Protein AF-A0A968XSM9-F1 (afdb_monomer)

pLDDT: mean 77.51, std 16.98, range [42.41, 97.19]

Foldseek 3Di:
DPPPPPVVVVVVVVVVVPPPPPDDDDDDPVPPPPPPDPPPPPQQQAEKEKEADPDLPFWKKFKKKKDWDWDDDPNDIDIFMKIFDRDIFDHNDRMTMDGPDRHFDPDQKMWMWMDGRPDTDFAAAKAWDAPPDGGMDSDHRPPSVVVNTDITGTDMDGNVRGRGDYHYDD

Solvent-accessible surface area (backbone atoms only — not comparable to full-atom values): 10090 Å² total; per-residue (Å²): 142,87,72,76,76,66,64,60,65,59,63,58,64,60,63,66,74,68,70,77,79,70,85,78,83,84,88,83,81,79,72,81,72,70,79,76,67,76,78,74,78,74,75,53,52,7,38,31,44,29,40,71,34,98,50,76,68,48,52,55,32,36,33,32,44,34,40,77,43,83,46,69,60,97,86,47,74,46,78,44,49,37,22,29,30,57,45,77,40,60,28,65,37,55,64,33,73,40,75,82,37,73,55,67,42,88,51,42,58,40,28,32,33,36,42,37,67,94,45,73,47,61,39,89,48,72,41,38,36,55,84,87,46,57,54,63,42,79,61,58,81,64,63,30,63,83,74,69,20,44,77,44,36,17,27,80,42,79,47,86,59,39,41,39,43,76,46,77,60,128

Structure (mmCIF, N/CA/C/O backbone):
data_AF-A0A968XSM9-F1
#
_entry.id   AF-A0A968XSM9-F1
#
loop_
_atom_site.group_PDB
_atom_site.id
_atom_site.type_symbol
_atom_site.label_atom_id
_atom_site.label_alt_id
_atom_site.label_comp_id
_atom_site.label_asym_id
_atom_site.label_entity_id
_atom_site.label_seq_id
_atom_site.pdbx_PDB_ins_code
_atom_site.Cartn_x
_atom_site.Cartn_y
_atom_site.Cartn_z
_atom_site.occupancy
_atom_site.B_iso_or_equiv
_atom_site.auth_seq_id
_atom_site.auth_comp_id
_atom_site.auth_asym_id
_atom_site.auth_atom_id
_atom_site.pdbx_PDB_model_num
ATOM 1 N N . MET A 1 1 ? 31.967 5.728 81.759 1.00 52.59 1 MET A N 1
ATOM 2 C CA . MET A 1 1 ? 31.282 4.415 81.738 1.00 52.59 1 MET A CA 1
ATOM 3 C C . MET A 1 1 ? 29.780 4.639 81.556 1.00 52.59 1 MET A C 1
ATOM 5 O O . MET A 1 1 ? 29.019 4.469 82.492 1.00 52.59 1 MET A O 1
ATOM 9 N N . ALA A 1 2 ? 29.363 5.097 80.370 1.00 53.00 2 ALA A N 1
ATOM 10 C CA . ALA A 1 2 ? 27.992 5.547 80.078 1.00 53.00 2 ALA A CA 1
ATOM 11 C C . ALA A 1 2 ? 27.410 4.853 78.828 1.00 53.00 2 ALA A C 1
ATOM 13 O O . ALA A 1 2 ? 26.642 5.445 78.082 1.00 53.00 2 ALA A O 1
ATOM 14 N N . PHE A 1 3 ? 27.827 3.607 78.575 1.00 49.91 3 PHE A N 1
ATOM 15 C CA . PHE A 1 3 ? 27.411 2.821 77.404 1.00 49.91 3 PHE A CA 1
ATOM 16 C C . PHE A 1 3 ? 26.698 1.503 77.758 1.00 49.91 3 PHE A C 1
ATOM 18 O O . PHE A 1 3 ? 26.137 0.876 76.868 1.00 49.91 3 PHE A O 1
ATOM 25 N N . SER A 1 4 ? 26.657 1.093 79.033 1.00 53.00 4 SER A N 1
ATOM 26 C CA . SER A 1 4 ? 26.047 -0.183 79.448 1.00 53.00 4 SER A CA 1
ATOM 27 C C . SER A 1 4 ? 24.580 -0.087 79.885 1.00 53.00 4 SER A C 1
ATOM 29 O O . SER A 1 4 ? 23.911 -1.105 79.911 1.00 53.00 4 SER A O 1
ATOM 31 N N . HIS A 1 5 ? 24.041 1.101 80.184 1.00 49.84 5 HIS A N 1
ATOM 32 C CA . HIS A 1 5 ? 22.657 1.239 80.679 1.00 49.84 5 HIS A CA 1
ATOM 33 C C . HIS A 1 5 ? 21.592 1.449 79.586 1.00 49.84 5 HIS A C 1
ATOM 35 O O . HIS A 1 5 ? 20.402 1.334 79.863 1.00 49.84 5 HIS A O 1
ATOM 41 N N . ILE A 1 6 ? 21.990 1.754 78.346 1.00 52.78 6 ILE A N 1
ATOM 42 C CA . ILE A 1 6 ? 21.047 2.054 77.250 1.00 52.78 6 ILE A CA 1
ATOM 43 C C . ILE A 1 6 ? 20.656 0.785 76.469 1.00 52.78 6 ILE A C 1
ATOM 45 O O . ILE A 1 6 ? 19.542 0.703 75.956 1.00 52.78 6 ILE A O 1
ATOM 49 N N . GLN A 1 7 ? 21.529 -0.228 76.396 1.00 54.06 7 GLN A N 1
ATOM 50 C CA . GLN A 1 7 ? 21.262 -1.432 75.594 1.00 54.06 7 GLN A CA 1
ATOM 51 C C . GLN A 1 7 ? 20.273 -2.415 76.239 1.00 54.06 7 GLN A C 1
ATOM 53 O O . GLN A 1 7 ? 19.582 -3.129 75.510 1.00 54.06 7 GLN A O 1
ATOM 58 N N . ASP A 1 8 ? 20.144 -2.420 77.566 1.00 54.97 8 ASP A N 1
ATOM 59 C CA . ASP A 1 8 ? 19.270 -3.372 78.262 1.00 54.97 8 ASP A CA 1
ATOM 60 C C . ASP A 1 8 ? 17.789 -2.953 78.227 1.00 54.97 8 ASP A C 1
ATOM 62 O O . ASP A 1 8 ? 16.911 -3.801 78.082 1.00 54.97 8 ASP A O 1
ATOM 66 N N . ASN A 1 9 ? 17.495 -1.646 78.208 1.00 43.78 9 ASN A N 1
ATOM 67 C CA . ASN A 1 9 ? 16.118 -1.130 78.199 1.00 43.78 9 ASN A CA 1
ATOM 68 C C . ASN A 1 9 ? 15.391 -1.343 76.847 1.00 43.78 9 ASN A C 1
ATOM 70 O O . ASN A 1 9 ? 14.168 -1.431 76.777 1.00 43.78 9 ASN A O 1
ATOM 74 N N . ILE A 1 10 ? 16.139 -1.468 75.743 1.00 54.12 10 ILE A N 1
ATOM 75 C CA . ILE A 1 10 ? 15.571 -1.691 74.399 1.00 54.12 10 ILE A CA 1
ATOM 76 C C . ILE A 1 10 ? 15.145 -3.159 74.211 1.00 54.12 10 ILE A C 1
ATOM 78 O O . ILE A 1 10 ? 14.202 -3.446 73.472 1.00 54.12 10 ILE A O 1
ATOM 82 N N . ARG A 1 11 ? 15.814 -4.106 74.883 1.00 51.34 11 ARG A N 1
ATOM 83 C CA . ARG A 1 11 ? 15.601 -5.547 74.679 1.00 51.34 11 ARG A CA 1
ATOM 84 C C . ARG A 1 11 ? 14.331 -6.071 75.364 1.00 51.34 11 ARG A C 1
ATOM 86 O O . ARG A 1 11 ? 13.747 -7.034 74.867 1.00 51.34 11 ARG A O 1
ATOM 93 N N . GLU A 1 12 ? 13.877 -5.439 76.447 1.00 51.78 12 GLU A N 1
ATOM 94 C CA . GLU A 1 12 ? 12.634 -5.829 77.131 1.00 51.78 12 GLU A CA 1
ATOM 95 C C . GLU A 1 12 ? 11.371 -5.288 76.438 1.00 51.78 12 GLU A C 1
ATOM 97 O O . GLU A 1 12 ? 10.410 -6.035 76.266 1.00 51.78 12 GLU A O 1
ATOM 102 N N . ASN A 1 13 ? 11.394 -4.060 75.905 1.00 44.06 13 ASN A N 1
ATOM 103 C CA . ASN A 1 13 ? 10.212 -3.433 75.290 1.00 44.06 13 ASN A CA 1
ATOM 104 C C . ASN A 1 13 ? 9.766 -4.101 73.962 1.00 44.06 13 ASN A C 1
ATOM 106 O O . ASN A 1 13 ? 8.608 -4.022 73.559 1.00 44.06 13 ASN A O 1
ATOM 110 N N . ILE A 1 14 ? 10.676 -4.803 73.270 1.00 54.91 14 ILE A N 1
ATOM 111 C CA . ILE A 1 14 ? 10.385 -5.490 71.995 1.00 54.91 14 ILE A CA 1
ATOM 112 C C . ILE A 1 14 ? 9.680 -6.846 72.214 1.00 54.91 14 ILE A C 1
ATOM 114 O O . ILE A 1 14 ? 8.963 -7.311 71.328 1.00 54.91 14 ILE A O 1
ATOM 118 N N . ARG A 1 15 ? 9.833 -7.492 73.383 1.00 51.38 15 ARG A N 1
ATOM 119 C CA . ARG A 1 15 ? 9.231 -8.816 73.652 1.00 51.38 15 ARG A CA 1
ATOM 120 C C . ARG A 1 15 ? 7.749 -8.764 74.030 1.00 51.38 15 ARG A C 1
ATOM 122 O O . ARG A 1 15 ? 7.036 -9.716 73.723 1.00 51.38 15 ARG A O 1
ATOM 129 N N . GLU A 1 16 ? 7.288 -7.676 74.638 1.00 50.53 16 GLU A N 1
ATOM 130 C CA . GLU A 1 16 ? 5.884 -7.507 75.047 1.00 50.53 16 GLU A CA 1
ATOM 131 C C . GLU A 1 16 ? 4.958 -7.246 73.840 1.00 50.53 16 GLU A C 1
ATOM 133 O O . GLU A 1 16 ? 3.865 -7.797 73.758 1.00 50.53 16 GLU A O 1
ATOM 138 N N . ASN A 1 17 ? 5.420 -6.510 72.820 1.00 44.12 17 ASN A N 1
ATOM 139 C CA . ASN A 1 17 ? 4.569 -6.069 71.702 1.00 44.12 17 ASN A CA 1
ATOM 140 C C . ASN A 1 17 ? 4.319 -7.142 70.611 1.00 44.12 17 ASN A C 1
ATOM 142 O O . ASN A 1 17 ? 3.554 -6.921 69.673 1.00 44.12 17 ASN A O 1
ATOM 146 N N . ILE A 1 18 ? 4.982 -8.305 70.700 1.00 53.31 18 ILE A N 1
ATOM 147 C CA . ILE A 1 18 ? 4.917 -9.372 69.679 1.00 53.31 18 ILE A CA 1
ATOM 148 C C . ILE A 1 18 ? 3.947 -10.502 70.079 1.00 53.31 18 ILE A C 1
ATOM 150 O O . ILE A 1 18 ? 3.574 -11.318 69.238 1.00 53.31 18 ILE A O 1
ATOM 154 N N . ARG A 1 19 ? 3.473 -10.555 71.334 1.00 47.47 19 ARG A N 1
ATOM 155 C CA . ARG A 1 19 ? 2.662 -11.685 71.828 1.00 47.47 19 ARG A CA 1
ATOM 156 C C . ARG A 1 19 ? 1.140 -11.531 71.712 1.00 47.47 19 ARG A C 1
ATOM 158 O O . ARG A 1 19 ? 0.465 -12.552 71.755 1.00 47.47 19 ARG A O 1
ATOM 165 N N . GLU A 1 20 ? 0.595 -10.338 71.471 1.00 49.84 20 GLU A N 1
ATOM 166 C CA . GLU A 1 20 ? -0.872 -10.134 71.449 1.00 49.84 20 GLU A CA 1
ATOM 167 C C . GLU A 1 20 ? -1.517 -9.985 70.063 1.00 49.84 20 GLU A C 1
ATOM 169 O O . GLU A 1 20 ? -2.733 -9.861 69.955 1.00 49.84 20 GLU A O 1
ATOM 174 N N . ARG A 1 21 ? -0.754 -10.040 68.966 1.00 46.31 21 ARG A N 1
ATOM 175 C CA . ARG A 1 21 ? -1.323 -9.934 67.604 1.00 46.31 21 ARG A CA 1
ATOM 176 C C . ARG A 1 21 ? -1.358 -11.255 66.844 1.00 46.31 21 ARG A C 1
ATOM 178 O O . ARG A 1 21 ? -1.345 -11.278 65.616 1.00 46.31 21 ARG A O 1
ATOM 185 N N . ALA A 1 22 ? -1.436 -12.358 67.581 1.00 50.56 22 ALA A N 1
ATOM 186 C CA . ALA A 1 22 ? -1.815 -13.647 67.035 1.00 50.56 22 ALA A CA 1
ATOM 187 C C . ALA A 1 22 ? -3.338 -13.812 67.166 1.00 50.56 22 ALA A C 1
ATOM 189 O O . ALA A 1 22 ? -3.861 -13.965 68.261 1.00 50.56 22 ALA A O 1
ATOM 190 N N . ILE A 1 23 ? -4.011 -13.859 66.013 1.00 52.78 23 ILE A N 1
ATOM 191 C CA . ILE A 1 23 ? -5.340 -14.460 65.827 1.00 52.78 23 ILE A CA 1
ATOM 192 C C . ILE A 1 23 ? -6.516 -13.612 66.350 1.00 52.78 23 ILE A C 1
ATOM 194 O O . ILE A 1 23 ? -7.136 -13.917 67.361 1.00 52.78 23 ILE A O 1
ATOM 198 N N . ALA A 1 24 ? -6.921 -12.613 65.564 1.00 43.25 24 ALA A N 1
ATOM 199 C CA . ALA A 1 24 ? -8.328 -12.217 65.503 1.00 43.25 24 ALA A CA 1
ATOM 200 C C . ALA A 1 24 ? -8.692 -11.703 64.100 1.00 43.25 24 ALA A C 1
ATOM 202 O O . ALA A 1 24 ? -8.238 -10.644 63.686 1.00 43.25 24 ALA A O 1
ATOM 203 N N . GLY A 1 25 ? -9.502 -12.496 63.391 1.00 42.41 25 GLY A N 1
ATOM 204 C CA . GLY A 1 25 ? -10.566 -12.056 62.478 1.00 42.41 25 GLY A CA 1
ATOM 205 C C . GLY A 1 25 ? -10.137 -11.236 61.255 1.00 42.41 25 GLY A C 1
ATOM 206 O O . GLY A 1 25 ? -9.887 -10.047 61.338 1.00 42.41 25 GLY A O 1
ATOM 207 N N . ALA A 1 26 ? -10.007 -11.855 60.086 1.00 48.53 26 ALA A N 1
ATOM 208 C CA . ALA A 1 26 ? -11.122 -12.025 59.147 1.00 48.53 26 ALA A CA 1
ATOM 209 C C . ALA A 1 26 ? -11.437 -10.758 58.319 1.00 48.53 26 ALA A C 1
ATOM 211 O O . ALA A 1 26 ? -12.038 -9.806 58.796 1.00 48.53 26 ALA A O 1
ATOM 212 N N . LEU A 1 27 ? -11.094 -10.856 57.027 1.00 50.59 27 LEU A N 1
ATOM 213 C CA . LEU A 1 27 ? -11.791 -10.252 55.884 1.00 50.59 27 LEU A CA 1
ATOM 214 C C . LEU A 1 27 ? -11.934 -8.720 55.836 1.00 50.59 27 LEU A C 1
ATOM 216 O O . LEU A 1 27 ? -13.033 -8.219 56.002 1.00 50.59 27 LEU A O 1
ATOM 220 N N . VAL A 1 28 ? -10.891 -8.010 55.390 1.00 51.28 28 VAL A N 1
ATOM 221 C CA . VAL A 1 28 ? -11.038 -6.983 54.330 1.00 51.28 28 VAL A CA 1
ATOM 222 C C . VAL A 1 28 ? -9.742 -6.930 53.503 1.00 51.28 28 VAL A C 1
ATOM 224 O O . VAL A 1 28 ? -9.007 -5.948 53.505 1.00 51.28 28 VAL A O 1
ATOM 227 N N . LEU A 1 29 ? -9.426 -8.007 52.777 1.00 54.16 29 LEU A N 1
ATOM 228 C CA . LEU A 1 29 ? -8.610 -7.864 51.567 1.00 54.16 29 LEU A CA 1
ATOM 229 C C . LEU A 1 29 ? -9.557 -7.324 50.493 1.00 54.16 29 LEU A C 1
ATOM 231 O O . LEU A 1 29 ? -10.173 -8.099 49.761 1.00 54.16 29 LEU A O 1
ATOM 235 N N . LEU A 1 30 ? -9.736 -5.998 50.456 1.00 55.66 30 LEU A N 1
ATOM 236 C CA . LEU A 1 30 ? -10.358 -5.319 49.321 1.00 55.66 30 LEU A CA 1
ATOM 237 C C . LEU A 1 30 ? -9.450 -5.557 48.118 1.00 55.66 30 LEU A C 1
ATOM 239 O O . LEU A 1 30 ? -8.445 -4.889 47.885 1.00 55.66 30 LEU A O 1
ATOM 243 N N . SER A 1 31 ? -9.807 -6.615 47.416 1.00 58.81 31 SER A N 1
ATOM 244 C CA . SER A 1 31 ? -9.313 -7.026 46.128 1.00 58.81 31 SER A CA 1
ATOM 245 C C . SER A 1 31 ? -9.607 -5.886 45.162 1.00 58.81 31 SER A C 1
ATOM 247 O O . SER A 1 31 ? -10.696 -5.788 44.605 1.00 58.81 31 SER A O 1
ATOM 249 N N . PHE A 1 32 ? -8.620 -5.020 44.935 1.00 57.19 32 PHE A N 1
ATOM 25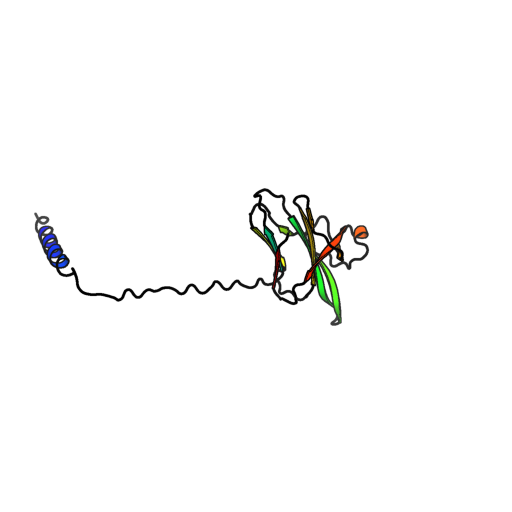0 C CA . PHE A 1 32 ? -8.535 -4.278 43.683 1.00 57.19 32 PHE A CA 1
ATOM 251 C C . PHE A 1 32 ? -8.219 -5.295 42.578 1.00 57.19 32 PHE A C 1
ATOM 253 O O . PHE A 1 32 ? -7.104 -5.384 42.071 1.00 57.19 32 PHE A O 1
ATOM 260 N N . ILE A 1 33 ? -9.215 -6.110 42.221 1.00 64.19 33 ILE A N 1
ATOM 261 C CA . ILE A 1 33 ? -9.268 -6.718 40.898 1.00 64.19 33 ILE A CA 1
ATOM 262 C C . ILE A 1 33 ? -9.556 -5.531 39.988 1.00 64.19 33 ILE A C 1
ATOM 264 O O . ILE A 1 33 ? -10.706 -5.144 39.792 1.00 64.19 33 ILE A O 1
ATOM 268 N N . GLY A 1 34 ? -8.494 -4.872 39.524 1.00 63.59 34 GLY A N 1
ATOM 269 C CA . GLY A 1 34 ? -8.618 -3.922 38.434 1.00 63.59 34 GLY A CA 1
ATOM 270 C C . GLY A 1 34 ? -9.293 -4.666 37.293 1.00 63.59 34 GLY A C 1
ATOM 271 O O . GLY A 1 34 ? -8.729 -5.635 36.783 1.00 63.59 34 GLY A O 1
ATOM 272 N N . LEU A 1 35 ? -10.517 -4.271 36.935 1.00 64.25 35 LEU A N 1
ATOM 273 C CA . LEU A 1 35 ? -11.094 -4.692 35.670 1.00 64.25 35 LEU A CA 1
ATOM 274 C C . LEU A 1 35 ? -10.121 -4.193 34.606 1.00 64.25 35 LEU A C 1
ATOM 276 O O . LEU A 1 35 ? -10.060 -2.995 34.333 1.00 64.25 35 LEU A O 1
ATOM 280 N N . ALA A 1 36 ? -9.324 -5.100 34.047 1.00 65.31 36 ALA A N 1
ATOM 281 C CA . ALA A 1 36 ? -8.642 -4.841 32.800 1.00 65.31 36 ALA A CA 1
ATOM 282 C C . ALA A 1 36 ? -9.758 -4.572 31.789 1.00 65.31 36 ALA A C 1
ATOM 284 O O . ALA A 1 36 ? -10.434 -5.499 31.340 1.00 65.31 36 ALA A O 1
ATOM 285 N N . ALA A 1 37 ? -10.023 -3.293 31.512 1.00 64.88 37 ALA A N 1
ATOM 286 C CA . ALA A 1 37 ? -10.853 -2.928 30.383 1.00 64.88 37 ALA A CA 1
ATOM 287 C C . ALA A 1 37 ? -10.268 -3.659 29.166 1.00 64.88 37 ALA A C 1
ATOM 289 O O . ALA A 1 37 ? -9.037 -3.684 29.026 1.00 64.88 37 ALA A O 1
ATOM 290 N N . PRO A 1 38 ? -11.095 -4.302 28.321 1.00 62.19 38 PRO A N 1
ATOM 291 C CA . PRO A 1 38 ? -10.579 -4.872 27.090 1.00 62.19 38 PRO A CA 1
ATOM 292 C C . PRO A 1 38 ? -9.849 -3.741 26.372 1.00 62.19 38 PRO A C 1
ATOM 294 O O . PRO A 1 38 ? -10.424 -2.665 26.200 1.00 62.19 38 PRO A O 1
ATOM 297 N N . ALA A 1 39 ? -8.573 -3.953 26.033 1.00 63.38 39 ALA A N 1
ATOM 298 C CA . ALA A 1 39 ? -7.838 -3.025 25.193 1.00 63.38 39 ALA A CA 1
ATOM 299 C C . ALA A 1 39 ? -8.704 -2.819 23.950 1.00 63.38 39 ALA A C 1
ATOM 301 O O . ALA A 1 39 ? -8.894 -3.753 23.168 1.00 63.38 39 ALA A O 1
ATOM 302 N N . GLN A 1 40 ? -9.343 -1.653 23.842 1.00 58.69 40 GLN A N 1
ATOM 303 C CA . GLN A 1 40 ? -10.134 -1.330 22.671 1.00 58.69 40 GLN A CA 1
ATOM 304 C C . GLN A 1 40 ? -9.129 -1.357 21.532 1.00 58.69 40 GLN A C 1
ATOM 306 O O . GLN A 1 40 ? -8.205 -0.548 21.513 1.00 58.69 40 GLN A O 1
ATOM 311 N N . ALA A 1 41 ? -9.240 -2.361 20.661 1.00 61.09 41 ALA A N 1
ATOM 312 C CA . ALA A 1 41 ? -8.442 -2.423 19.455 1.00 61.09 41 ALA A CA 1
ATOM 313 C C . ALA A 1 41 ? -8.758 -1.142 18.688 1.00 61.09 41 ALA A C 1
ATOM 315 O O . ALA A 1 41 ? -9.854 -0.985 18.146 1.00 61.09 41 ALA A O 1
ATOM 316 N N . GLU A 1 42 ? -7.840 -0.187 18.767 1.00 62.53 42 GLU A N 1
ATOM 317 C CA . GLU A 1 42 ? -7.965 1.105 18.126 1.00 62.53 42 GLU A CA 1
ATOM 318 C C . GLU A 1 42 ? -8.121 0.812 16.639 1.00 62.53 42 GLU A C 1
ATOM 320 O O . GLU A 1 42 ? -7.256 0.169 16.030 1.00 62.53 42 GLU A O 1
ATOM 325 N N . ARG A 1 43 ? -9.290 1.150 16.074 1.00 68.69 43 ARG A N 1
ATOM 326 C CA . ARG A 1 43 ? -9.506 0.929 14.647 1.00 68.69 43 ARG A CA 1
ATOM 327 C C . ARG A 1 43 ? -8.412 1.711 13.932 1.00 68.69 43 ARG A C 1
ATOM 329 O O . ARG A 1 43 ? -8.285 2.908 14.194 1.00 68.69 43 ARG A O 1
ATOM 336 N N . PRO A 1 44 ? -7.601 1.060 13.086 1.00 71.06 44 PRO A N 1
ATOM 337 C CA . PRO A 1 44 ? -6.532 1.762 12.405 1.00 71.06 44 PRO A CA 1
ATOM 338 C C . PRO A 1 44 ? -7.154 2.891 11.594 1.00 71.06 44 PRO A C 1
ATOM 340 O O . PRO A 1 44 ? -8.088 2.641 10.847 1.00 71.06 44 PRO A O 1
ATOM 343 N N . THR A 1 45 ? -6.666 4.119 11.726 1.00 85.75 45 THR A N 1
ATOM 344 C CA . THR A 1 45 ? -6.993 5.150 10.744 1.00 85.75 45 THR A CA 1
ATOM 345 C C . THR A 1 45 ? -6.197 4.846 9.476 1.00 85.75 45 THR A C 1
ATOM 347 O O . THR A 1 45 ? -4.999 4.554 9.537 1.00 85.75 45 THR A O 1
ATOM 350 N N . GLY A 1 46 ? -6.874 4.839 8.330 1.00 93.19 46 GLY A N 1
ATOM 351 C CA . GLY A 1 46 ? -6.241 4.563 7.045 1.00 93.19 46 GLY A CA 1
ATOM 352 C C . GLY A 1 46 ? -6.023 3.087 6.726 1.00 93.19 46 GLY A C 1
ATOM 353 O O . GLY A 1 46 ? -6.740 2.212 7.207 1.00 93.19 46 GLY A O 1
ATOM 354 N N . LEU A 1 47 ? -5.075 2.806 5.830 1.00 95.06 47 LEU A N 1
ATOM 355 C CA . LEU A 1 47 ? -4.892 1.483 5.230 1.00 95.06 47 LEU A CA 1
ATOM 356 C C . LEU A 1 47 ? -3.592 0.857 5.717 1.00 95.06 47 LEU A C 1
ATOM 358 O O . LEU A 1 47 ? -2.508 1.410 5.516 1.00 95.06 47 LEU A O 1
ATOM 362 N N . ARG A 1 48 ? -3.697 -0.336 6.298 1.00 95.38 48 ARG A N 1
ATOM 363 C CA . ARG A 1 48 ? -2.559 -1.149 6.728 1.00 95.38 48 ARG A CA 1
ATOM 364 C C . ARG A 1 48 ? -2.499 -2.441 5.936 1.00 95.38 48 ARG A C 1
ATOM 366 O O . ARG A 1 48 ? -3.526 -3.043 5.635 1.00 95.38 48 ARG A O 1
ATOM 373 N N . MET A 1 49 ? -1.288 -2.884 5.638 1.00 94.50 49 MET A N 1
ATOM 374 C CA . MET A 1 49 ? -1.039 -4.181 5.022 1.00 94.50 49 MET A CA 1
ATOM 375 C C . MET A 1 49 ? -0.155 -5.007 5.935 1.00 94.50 49 MET A C 1
ATOM 377 O O . MET A 1 49 ? 0.888 -4.530 6.373 1.00 94.50 49 MET A O 1
ATOM 381 N N . CYS A 1 50 ? -0.575 -6.236 6.202 1.00 93.31 50 CYS A N 1
ATOM 382 C CA . CYS A 1 50 ? 0.119 -7.166 7.073 1.00 93.31 50 CYS A CA 1
ATOM 383 C C . CYS A 1 50 ? 0.493 -8.445 6.322 1.00 93.31 50 CYS A C 1
ATOM 385 O O . CYS A 1 50 ? -0.198 -8.851 5.392 1.00 93.31 50 CYS A O 1
ATOM 387 N N . VAL A 1 51 ? 1.582 -9.089 6.726 1.00 89.81 51 VAL A N 1
ATOM 388 C CA . VAL A 1 51 ? 2.002 -10.407 6.238 1.00 89.81 51 VAL A CA 1
ATOM 389 C C . VAL A 1 51 ? 2.340 -11.301 7.417 1.00 89.81 51 VAL A C 1
ATOM 391 O O . VAL A 1 51 ? 2.900 -10.848 8.417 1.00 89.81 51 VAL A O 1
ATOM 394 N N . SER A 1 52 ? 2.035 -12.586 7.272 1.00 86.69 52 SER A N 1
ATOM 395 C CA . SER A 1 52 ? 2.527 -13.640 8.155 1.00 86.69 52 SER A CA 1
ATOM 396 C C . SER A 1 52 ? 3.543 -14.479 7.393 1.00 86.69 52 SER A C 1
ATOM 398 O O . SER A 1 52 ? 3.249 -14.964 6.301 1.00 86.69 52 SER A O 1
ATOM 400 N N . SER A 1 53 ? 4.740 -14.648 7.950 1.00 74.06 53 SER A N 1
ATOM 401 C CA . SER A 1 53 ? 5.773 -15.512 7.378 1.00 74.06 53 SER A CA 1
ATOM 402 C C . SER A 1 53 ? 6.047 -16.668 8.338 1.00 74.06 53 SER A C 1
ATOM 404 O O . SER A 1 53 ? 6.413 -16.412 9.486 1.00 74.06 53 SER A O 1
ATOM 406 N N . PRO A 1 54 ? 5.910 -17.934 7.904 1.00 67.75 54 PRO A N 1
ATOM 407 C CA . PRO A 1 54 ? 6.316 -19.072 8.726 1.00 67.75 54 PRO A CA 1
ATOM 408 C C . PRO A 1 54 ? 7.842 -19.138 8.893 1.00 67.75 54 PRO A C 1
ATOM 410 O O . PRO A 1 54 ? 8.329 -19.749 9.840 1.00 67.75 54 PRO A O 1
ATOM 413 N N . GLU A 1 55 ? 8.601 -18.485 8.005 1.00 63.56 55 GLU A N 1
ATOM 414 C CA . GLU A 1 55 ? 10.061 -18.518 8.000 1.00 63.56 55 GLU A CA 1
ATOM 415 C C . GLU A 1 55 ? 10.665 -17.156 8.384 1.00 63.56 55 GLU A C 1
ATOM 417 O O . GLU A 1 55 ? 10.437 -16.163 7.677 1.00 63.56 55 GLU A O 1
ATOM 422 N N . PRO A 1 56 ? 11.473 -17.092 9.462 1.00 57.00 56 PRO A N 1
ATOM 423 C CA . PRO A 1 56 ? 12.241 -15.911 9.839 1.00 57.00 56 PRO A CA 1
ATOM 424 C C . PRO A 1 56 ? 13.488 -15.821 8.952 1.00 57.00 56 PRO A C 1
ATOM 426 O O . PRO A 1 56 ? 14.575 -16.223 9.372 1.00 57.00 56 PRO A O 1
ATOM 429 N N . ARG A 1 57 ? 13.298 -15.416 7.685 1.00 62.25 57 ARG A N 1
ATOM 430 C CA . ARG A 1 57 ? 14.359 -15.091 6.697 1.00 62.25 57 ARG A CA 1
ATOM 431 C C . ARG A 1 57 ? 13.857 -14.739 5.289 1.00 62.25 57 ARG A C 1
ATOM 433 O O . ARG A 1 57 ? 14.656 -14.682 4.354 1.00 62.25 57 ARG A O 1
ATOM 440 N N . ALA A 1 58 ? 12.555 -14.545 5.092 1.00 68.12 58 ALA A N 1
ATOM 441 C CA . ALA A 1 58 ? 12.054 -14.229 3.760 1.00 68.12 58 ALA A CA 1
ATOM 442 C C . ALA A 1 58 ? 12.491 -12.820 3.322 1.00 68.12 58 ALA A C 1
ATOM 444 O O . ALA A 1 58 ? 12.615 -11.920 4.149 1.00 68.12 58 ALA A O 1
ATOM 445 N N . SER A 1 59 ? 12.729 -12.631 2.022 1.00 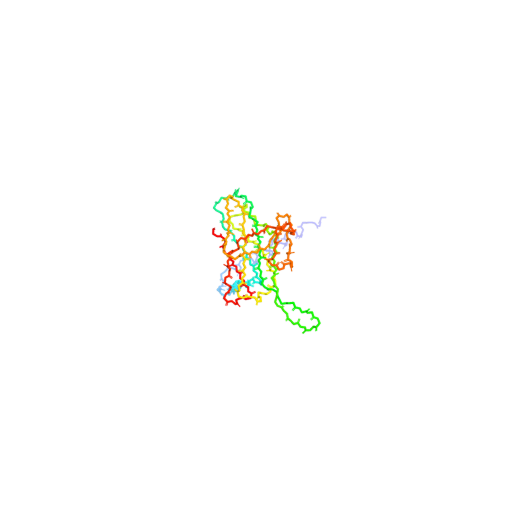80.44 59 SER A N 1
ATOM 446 C CA . SER A 1 59 ? 13.102 -11.318 1.494 1.00 80.44 59 SER A CA 1
ATOM 447 C C . SER A 1 59 ? 11.964 -10.308 1.619 1.00 80.44 59 SER A C 1
ATOM 449 O O . SER A 1 59 ? 10.786 -10.674 1.664 1.00 80.44 59 SER A O 1
ATOM 451 N N . ASP A 1 60 ? 12.345 -9.034 1.679 1.00 85.06 60 ASP A N 1
ATOM 452 C CA . ASP A 1 60 ? 11.423 -7.911 1.807 1.00 85.06 60 ASP A CA 1
ATOM 453 C C . ASP A 1 60 ? 10.356 -7.913 0.709 1.00 85.06 60 ASP A C 1
ATOM 455 O O . ASP A 1 60 ? 10.623 -8.269 -0.444 1.00 85.06 60 ASP A O 1
ATOM 459 N N . ILE A 1 61 ? 9.147 -7.484 1.075 1.00 89.12 61 ILE A N 1
ATOM 460 C CA . ILE A 1 61 ? 8.072 -7.202 0.124 1.00 89.12 61 ILE A CA 1
ATOM 461 C C . ILE A 1 61 ? 7.961 -5.694 -0.037 1.00 89.12 61 ILE A C 1
ATOM 463 O O . ILE A 1 61 ? 7.929 -4.947 0.938 1.00 89.12 61 ILE A O 1
ATOM 467 N N . TYR A 1 62 ? 7.866 -5.258 -1.280 1.00 90.62 62 TYR A N 1
ATOM 468 C CA . TYR A 1 62 ? 7.636 -3.877 -1.654 1.00 90.62 62 TYR A CA 1
ATOM 469 C C . TYR A 1 62 ? 6.206 -3.740 -2.154 1.00 90.62 62 TYR A C 1
ATOM 471 O O . TYR A 1 62 ? 5.769 -4.535 -2.984 1.00 90.62 62 TYR A O 1
ATOM 479 N N . VAL A 1 63 ? 5.486 -2.746 -1.645 1.00 92.44 63 VAL A N 1
ATOM 480 C CA . VAL A 1 63 ? 4.064 -2.520 -1.935 1.00 92.44 63 VAL A CA 1
ATOM 481 C C . VAL A 1 63 ? 3.880 -1.153 -2.578 1.00 92.44 63 VAL A C 1
ATOM 483 O O . VAL A 1 63 ? 4.453 -0.181 -2.098 1.00 92.44 63 VAL A O 1
ATOM 486 N N . ALA A 1 64 ? 3.064 -1.076 -3.622 1.00 92.25 64 ALA A N 1
ATOM 487 C CA . ALA A 1 64 ? 2.541 0.144 -4.222 1.00 92.25 64 ALA A CA 1
ATOM 488 C C . ALA A 1 64 ? 1.016 0.200 -4.038 1.00 92.25 64 ALA A C 1
ATOM 490 O O . ALA A 1 64 ? 0.360 -0.841 -3.963 1.00 92.25 64 ALA A O 1
ATOM 491 N N . LEU A 1 65 ? 0.453 1.404 -3.950 1.00 93.25 65 LEU A N 1
ATOM 492 C CA . LEU A 1 65 ? -0.959 1.673 -3.684 1.00 93.25 65 LEU A CA 1
ATOM 493 C C . LEU A 1 65 ? -1.475 2.732 -4.658 1.00 93.25 65 LEU A C 1
ATOM 495 O O . LEU A 1 65 ? -0.921 3.825 -4.707 1.00 93.25 65 LEU A O 1
ATOM 499 N N . ALA A 1 66 ? -2.580 2.446 -5.335 1.00 92.69 66 ALA A N 1
ATOM 500 C CA . ALA A 1 66 ? -3.308 3.392 -6.163 1.00 92.69 66 ALA A CA 1
ATOM 501 C C . ALA A 1 66 ? -4.727 3.638 -5.630 1.00 92.69 66 ALA A C 1
ATOM 503 O O . ALA A 1 66 ? -5.382 2.729 -5.105 1.00 92.69 66 ALA A O 1
ATOM 504 N N . TYR A 1 67 ? -5.198 4.880 -5.730 1.00 92.19 67 TYR A N 1
ATOM 505 C CA . TYR A 1 67 ? -6.543 5.289 -5.320 1.00 92.19 67 TYR A CA 1
ATOM 506 C C . TYR A 1 67 ? -6.966 6.602 -5.984 1.00 92.19 67 TYR A C 1
ATOM 508 O O . TYR A 1 67 ? -6.132 7.345 -6.494 1.00 92.19 67 TYR A O 1
ATOM 516 N N . LYS A 1 68 ? -8.272 6.894 -5.967 1.00 90.56 68 LYS A N 1
ATOM 517 C CA . LYS A 1 68 ? -8.795 8.178 -6.442 1.00 90.56 68 LYS A CA 1
ATOM 518 C C . LYS A 1 68 ? -8.603 9.271 -5.397 1.00 90.56 68 LYS A C 1
ATOM 520 O O . LYS A 1 68 ? -8.904 9.061 -4.222 1.00 90.56 68 LYS A O 1
ATOM 525 N N . THR A 1 69 ? -8.163 10.443 -5.820 1.00 87.19 69 THR A N 1
ATOM 526 C CA . THR A 1 69 ? -8.123 11.660 -5.009 1.00 87.19 69 THR A CA 1
ATOM 527 C C . THR A 1 69 ? -9.160 12.662 -5.507 1.00 87.19 69 THR A C 1
ATOM 529 O O . THR A 1 69 ? -9.514 12.668 -6.685 1.00 87.19 69 THR A O 1
ATOM 532 N N . GLN A 1 70 ? -9.657 13.505 -4.602 1.00 85.50 70 GLN A N 1
ATOM 533 C CA . GLN A 1 70 ? -10.489 14.653 -4.950 1.00 85.50 7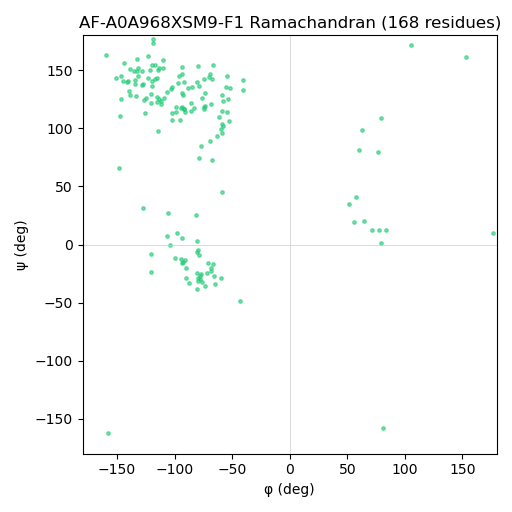0 GLN A CA 1
ATOM 534 C C . GLN A 1 70 ? -9.603 15.893 -4.968 1.00 85.50 70 GLN A C 1
ATOM 536 O O . GLN A 1 70 ? -9.089 16.310 -3.931 1.00 85.50 70 GLN A O 1
ATOM 541 N N . ASN A 1 71 ? -9.440 16.480 -6.147 1.00 82.50 71 ASN A N 1
ATOM 542 C CA . ASN A 1 71 ? -8.673 17.700 -6.347 1.00 82.50 71 ASN A CA 1
ATOM 543 C C . ASN A 1 71 ? -9.625 18.850 -6.699 1.00 82.50 71 ASN A C 1
ATOM 545 O O . ASN A 1 71 ? -10.758 18.638 -7.136 1.00 82.50 71 ASN A O 1
ATOM 549 N N . SER A 1 72 ? -9.181 20.093 -6.499 1.00 83.81 72 SER A N 1
ATOM 550 C CA . SER A 1 72 ? -9.946 21.265 -6.927 1.00 83.81 72 SER A CA 1
ATOM 551 C C . SER A 1 72 ? -9.034 22.333 -7.512 1.00 83.81 72 SER A C 1
ATOM 553 O O . SER A 1 72 ? -8.008 22.680 -6.930 1.00 83.81 72 SER A O 1
ATOM 555 N N . VAL A 1 73 ? -9.412 22.859 -8.676 1.00 84.06 73 VAL A N 1
ATOM 556 C CA . VAL A 1 73 ? -8.715 23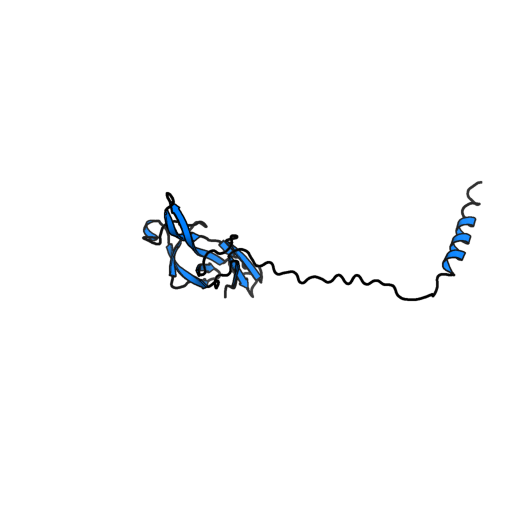.966 -9.340 1.00 84.06 73 VAL A CA 1
ATOM 557 C C . VAL A 1 73 ? -9.744 25.051 -9.621 1.00 84.06 73 VAL A C 1
ATOM 559 O O . VAL A 1 73 ? -10.786 24.788 -10.215 1.00 84.06 73 VAL A O 1
ATOM 562 N N . ALA A 1 74 ? -9.478 26.269 -9.140 1.00 88.62 74 ALA A N 1
ATOM 563 C CA . ALA A 1 74 ? -10.388 27.415 -9.256 1.00 88.62 74 ALA A CA 1
ATOM 564 C C . ALA A 1 74 ? -11.831 27.134 -8.767 1.00 88.62 74 ALA A C 1
ATOM 566 O O . ALA A 1 74 ? -12.797 27.643 -9.328 1.00 88.62 74 ALA A O 1
ATOM 567 N N . GLY A 1 75 ? -11.982 26.310 -7.721 1.00 87.50 75 GLY A N 1
ATOM 568 C CA . GLY A 1 75 ? -13.286 25.947 -7.150 1.00 87.50 75 GLY A CA 1
ATOM 569 C C . GLY A 1 75 ? -14.053 24.868 -7.921 1.00 87.50 75 GLY A C 1
ATOM 570 O O . GLY A 1 75 ? -15.151 24.502 -7.510 1.00 87.50 75 GLY A O 1
ATOM 571 N N . VAL A 1 76 ? -13.487 24.327 -9.003 1.00 85.69 76 VAL A N 1
ATOM 572 C CA . VAL A 1 76 ? -14.050 23.188 -9.734 1.00 85.69 76 VAL A CA 1
ATOM 573 C C . VAL A 1 76 ? -13.403 21.909 -9.213 1.00 85.69 76 VAL A C 1
ATOM 575 O O . VAL A 1 76 ? -12.186 21.744 -9.313 1.00 85.69 76 VAL A O 1
ATOM 578 N N . ALA A 1 77 ? -14.215 21.024 -8.633 1.00 85.75 77 ALA A N 1
ATOM 579 C CA . ALA A 1 77 ? -13.769 19.726 -8.141 1.00 85.75 77 ALA A CA 1
ATOM 580 C C . ALA A 1 77 ? -13.666 18.709 -9.286 1.00 85.75 77 ALA A C 1
ATOM 582 O O . ALA A 1 77 ? -14.541 18.655 -10.152 1.00 85.75 77 ALA A O 1
ATOM 583 N N . PHE A 1 78 ? -12.621 17.889 -9.265 1.00 84.56 78 PHE A N 1
ATOM 584 C CA . PHE A 1 78 ? -12.446 16.757 -10.168 1.00 84.56 78 PHE A CA 1
ATOM 585 C C . PHE A 1 78 ? -11.781 15.589 -9.439 1.00 84.56 78 PHE A C 1
ATOM 587 O O . PHE A 1 78 ? -11.108 15.766 -8.421 1.00 84.56 78 PHE A O 1
ATOM 594 N N . GLU A 1 79 ? -12.002 14.385 -9.956 1.00 84.31 79 GLU A N 1
ATOM 595 C CA . GLU A 1 79 ? -11.322 13.185 -9.480 1.00 84.31 79 GLU A CA 1
ATOM 596 C C . GLU A 1 79 ? -10.053 12.962 -10.291 1.00 84.31 79 GLU A C 1
ATOM 598 O O . GLU A 1 79 ? -10.064 13.120 -11.513 1.00 84.31 79 GLU A O 1
ATOM 603 N N . ASP A 1 80 ? -8.991 12.548 -9.611 1.00 85.19 80 ASP A N 1
ATOM 604 C CA . ASP A 1 80 ? -7.749 12.127 -10.249 1.00 85.19 80 ASP A CA 1
ATOM 605 C C . ASP A 1 80 ? -7.260 10.806 -9.656 1.00 85.19 80 ASP A C 1
ATOM 607 O O . ASP A 1 80 ? -7.663 10.429 -8.551 1.00 85.19 80 ASP A O 1
ATOM 611 N N . TRP A 1 81 ? -6.407 10.091 -10.378 1.00 87.44 81 TRP A N 1
ATOM 612 C CA . TRP A 1 81 ? -5.760 8.887 -9.866 1.00 87.44 81 TRP A CA 1
ATOM 613 C C . TRP A 1 81 ? -4.372 9.218 -9.347 1.00 87.44 81 TRP A C 1
ATOM 615 O O . TRP A 1 81 ? -3.628 9.977 -9.953 1.00 87.44 81 TRP A O 1
ATOM 625 N N . ILE A 1 82 ? -4.019 8.616 -8.216 1.00 86.44 82 ILE A N 1
ATOM 626 C CA . ILE A 1 82 ? -2.668 8.694 -7.673 1.00 86.44 82 ILE A CA 1
ATOM 627 C C . ILE A 1 82 ? -2.161 7.290 -7.377 1.00 86.44 82 ILE A C 1
ATOM 629 O O . ILE A 1 82 ? -2.898 6.470 -6.826 1.00 86.44 82 ILE A O 1
ATOM 633 N N . SER A 1 83 ? -0.900 7.025 -7.715 1.00 87.06 83 SER A N 1
ATOM 634 C CA . SER A 1 83 ? -0.217 5.746 -7.481 1.00 87.06 83 SER A CA 1
ATOM 635 C C . SER A 1 83 ? 1.083 5.979 -6.718 1.00 87.06 83 SER A C 1
ATOM 637 O O . SER A 1 83 ? 1.992 6.616 -7.235 1.00 87.06 83 SER A O 1
ATOM 639 N N . LYS A 1 84 ? 1.156 5.509 -5.468 1.00 86.12 84 LYS A N 1
ATOM 640 C CA . LYS A 1 84 ? 2.234 5.735 -4.486 1.00 86.12 84 LYS A CA 1
ATOM 641 C C . LYS A 1 84 ? 2.916 4.429 -4.069 1.00 86.12 84 LYS A C 1
ATOM 643 O O . LYS A 1 84 ? 2.427 3.337 -4.343 1.00 86.12 84 LYS A O 1
ATOM 648 N N . GLY A 1 85 ? 3.990 4.550 -3.294 1.00 83.00 85 GLY A N 1
ATOM 649 C CA . GLY A 1 85 ? 4.846 3.444 -2.857 1.00 83.00 85 GLY A CA 1
ATOM 650 C C . GLY A 1 85 ? 6.141 3.483 -3.642 1.00 83.00 85 GLY A C 1
ATOM 651 O O . GLY A 1 85 ? 6.251 4.285 -4.556 1.00 83.00 85 GLY A O 1
ATOM 652 N N . TRP A 1 86 ? 7.168 2.689 -3.342 1.00 86.69 86 TRP A N 1
ATOM 653 C CA . TRP A 1 86 ? 7.208 1.456 -2.574 1.00 86.69 86 TRP A CA 1
ATOM 654 C C . TRP A 1 86 ? 7.355 1.591 -1.054 1.00 86.69 86 TRP A C 1
ATOM 656 O O . TRP A 1 86 ? 8.374 2.062 -0.546 1.00 86.69 86 TRP A O 1
ATOM 666 N N . TRP A 1 87 ? 6.393 1.038 -0.316 1.00 90.38 87 TRP A N 1
ATOM 667 C CA . TRP A 1 87 ? 6.566 0.738 1.105 1.00 90.38 87 TRP A CA 1
ATOM 668 C C . TRP A 1 87 ? 7.231 -0.621 1.283 1.00 90.38 87 TRP A C 1
ATOM 670 O O . TRP A 1 87 ? 6.840 -1.597 0.643 1.00 90.38 87 TRP A O 1
ATOM 680 N N . LYS A 1 88 ? 8.209 -0.691 2.186 1.00 89.38 88 LYS A N 1
ATOM 681 C CA . LYS A 1 88 ? 8.912 -1.925 2.533 1.00 89.38 88 LYS A CA 1
ATOM 682 C C . LYS A 1 88 ? 8.228 -2.616 3.713 1.00 89.38 88 LYS A C 1
ATOM 684 O O . LYS A 1 88 ? 8.216 -2.086 4.820 1.00 89.38 88 LYS A O 1
ATOM 689 N N . LEU A 1 89 ? 7.718 -3.815 3.474 1.00 87.25 89 LEU A N 1
ATOM 690 C CA . LEU A 1 89 ? 7.187 -4.744 4.464 1.00 87.25 89 LEU A CA 1
ATOM 691 C C . LEU A 1 89 ? 8.297 -5.735 4.852 1.00 87.25 89 LEU A C 1
ATOM 693 O O . LEU A 1 89 ? 8.674 -6.604 4.062 1.00 87.25 89 LEU A O 1
ATOM 697 N N . ASP A 1 90 ? 8.834 -5.579 6.063 1.00 82.69 90 ASP A N 1
ATOM 698 C CA . ASP A 1 90 ? 9.920 -6.416 6.584 1.00 82.69 90 ASP A CA 1
ATOM 699 C C . ASP A 1 90 ? 9.392 -7.806 6.972 1.00 82.69 90 ASP A C 1
ATOM 701 O O . ASP A 1 90 ? 8.536 -7.924 7.851 1.00 82.69 90 ASP A O 1
ATOM 705 N N . LYS A 1 91 ? 9.899 -8.861 6.326 1.00 78.31 91 LYS A N 1
ATOM 706 C CA . LYS A 1 91 ? 9.507 -10.256 6.585 1.00 78.31 91 LYS A CA 1
ATOM 707 C C . LYS A 1 91 ? 10.402 -10.992 7.589 1.00 78.31 91 LYS A C 1
ATOM 709 O O . LYS A 1 91 ? 10.219 -12.193 7.794 1.00 78.31 91 LYS A O 1
ATOM 714 N N . ASN A 1 92 ? 11.357 -10.317 8.226 1.00 74.62 92 ASN A N 1
ATOM 715 C CA . ASN A 1 92 ? 12.180 -10.921 9.278 1.00 74.62 92 ASN A CA 1
ATOM 716 C C . ASN A 1 92 ? 11.363 -11.263 10.534 1.00 74.62 92 ASN A C 1
ATOM 718 O O . ASN A 1 92 ? 11.804 -12.057 11.365 1.00 74.62 92 ASN A O 1
ATOM 722 N N . LEU A 1 93 ? 10.166 -10.688 10.663 1.00 71.31 93 LEU A N 1
ATOM 723 C CA . LEU A 1 93 ? 9.213 -10.985 11.724 1.00 71.31 93 LEU A CA 1
ATOM 724 C C . LEU A 1 93 ? 8.184 -12.022 11.254 1.00 71.31 93 LEU A C 1
ATOM 726 O O . LEU A 1 93 ? 7.737 -11.999 10.107 1.00 71.31 93 LEU A O 1
ATOM 730 N N . SER A 1 94 ? 7.742 -12.894 12.167 1.00 78.62 94 SER A N 1
ATOM 731 C CA . SER A 1 94 ? 6.662 -13.859 11.893 1.00 78.62 94 SER A CA 1
ATOM 732 C C . SER A 1 94 ? 5.346 -13.180 11.501 1.00 78.62 94 SER A C 1
ATOM 734 O O . SER A 1 94 ? 4.556 -13.748 10.749 1.00 78.62 94 SER A O 1
ATOM 736 N N . TYR A 1 95 ? 5.123 -11.960 11.994 1.00 86.38 95 TYR A N 1
ATOM 737 C CA . TYR A 1 95 ? 4.021 -11.082 11.621 1.00 86.38 95 TYR A CA 1
ATOM 738 C C . TYR A 1 95 ? 4.542 -9.652 11.501 1.00 86.38 95 TYR A C 1
ATOM 740 O O . TYR A 1 95 ? 5.199 -9.154 12.415 1.00 86.38 95 TYR A O 1
ATOM 748 N N . SER A 1 96 ? 4.256 -9.000 10.380 1.00 89.00 96 SER A N 1
ATOM 749 C CA . SER A 1 96 ? 4.725 -7.647 10.089 1.00 89.00 96 SER A CA 1
ATOM 750 C C . SER A 1 96 ? 3.630 -6.859 9.398 1.00 89.00 96 SER A C 1
ATOM 752 O O . SER A 1 96 ? 2.921 -7.409 8.559 1.00 89.00 96 SER A O 1
ATOM 754 N N . CYS A 1 97 ? 3.494 -5.583 9.748 1.00 91.56 97 CYS A N 1
ATOM 755 C CA . CYS A 1 97 ? 2.504 -4.686 9.168 1.00 91.56 97 CYS A CA 1
ATOM 756 C C . CYS A 1 97 ? 3.134 -3.347 8.807 1.00 91.56 97 CYS A C 1
ATOM 758 O O . CYS A 1 97 ? 3.895 -2.786 9.593 1.00 91.56 97 CYS A O 1
ATOM 760 N N . ILE A 1 98 ? 2.717 -2.788 7.678 1.00 92.12 98 ILE A N 1
ATOM 761 C CA . ILE A 1 98 ? 3.020 -1.420 7.254 1.00 92.12 98 ILE A CA 1
ATOM 762 C C . ILE A 1 98 ? 1.742 -0.603 7.139 1.00 92.12 98 ILE A C 1
ATOM 764 O O . ILE A 1 98 ? 0.661 -1.140 6.887 1.00 92.12 98 ILE A O 1
ATOM 768 N N . THR A 1 99 ? 1.883 0.707 7.291 1.00 92.81 99 THR A N 1
ATOM 769 C CA . THR A 1 99 ? 0.820 1.674 7.025 1.00 92.81 99 THR A CA 1
ATOM 770 C C . THR A 1 99 ? 1.049 2.277 5.643 1.00 92.81 99 THR A C 1
ATOM 772 O O . THR A 1 99 ? 2.087 2.890 5.408 1.00 92.81 99 THR A O 1
ATOM 775 N N . LEU A 1 100 ? 0.094 2.083 4.732 1.00 92.06 100 LEU A N 1
ATOM 776 C CA . LEU A 1 100 ? 0.131 2.617 3.365 1.00 92.06 100 LEU A CA 1
ATOM 777 C C . LEU A 1 100 ? -0.455 4.036 3.300 1.00 92.06 100 LEU A C 1
ATOM 779 O O . LEU A 1 100 ? 0.008 4.874 2.535 1.00 92.06 100 LEU A O 1
ATOM 783 N N . THR A 1 101 ? -1.453 4.324 4.136 1.00 91.31 101 THR A N 1
ATOM 784 C CA . THR A 1 101 ? -1.920 5.688 4.416 1.00 91.31 101 THR A CA 1
ATOM 785 C C . THR A 1 101 ? -2.347 5.790 5.873 1.00 91.31 101 THR A C 1
ATOM 787 O O . THR A 1 101 ? -2.924 4.846 6.411 1.00 91.31 101 THR A O 1
ATOM 790 N N . THR A 1 102 ? -2.029 6.913 6.511 1.00 91.75 102 THR A N 1
ATOM 791 C CA . THR A 1 102 ? -2.388 7.223 7.904 1.00 91.75 102 THR A CA 1
ATOM 792 C C . THR A 1 102 ? -3.735 7.934 8.026 1.00 91.75 102 THR A C 1
ATOM 794 O O . THR A 1 102 ? -4.322 7.956 9.107 1.00 91.75 102 THR A O 1
ATOM 797 N N . GLU A 1 103 ? -4.198 8.547 6.936 1.00 91.94 103 GLU A N 1
ATOM 798 C CA . GLU A 1 103 ? -5.434 9.331 6.876 1.00 91.94 103 GLU A CA 1
ATOM 799 C C . GLU A 1 103 ? -6.665 8.430 6.764 1.00 91.94 103 GLU A C 1
ATOM 801 O O . GLU A 1 103 ? -6.577 7.328 6.223 1.00 91.94 103 GLU A O 1
ATOM 806 N N . GLU A 1 104 ? -7.825 8.910 7.228 1.00 94.56 104 GLU A N 1
ATOM 807 C CA . GLU A 1 104 ? -9.093 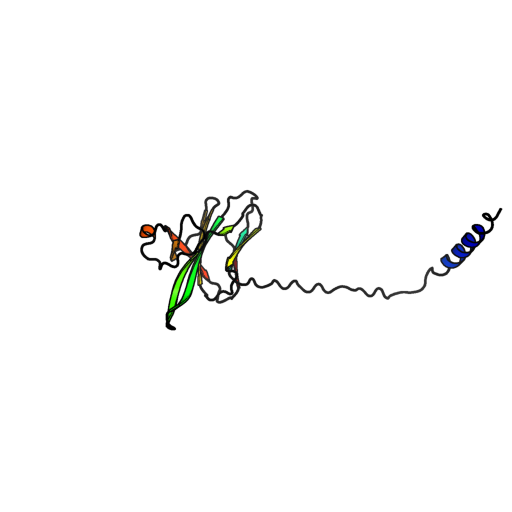8.194 7.054 1.00 94.56 104 GLU A CA 1
ATOM 808 C C . GLU A 1 104 ? -9.355 7.883 5.576 1.00 94.56 104 GLU A C 1
ATOM 810 O O . GLU A 1 104 ? -9.201 8.739 4.700 1.00 94.56 104 GLU A O 1
ATOM 815 N N . LEU A 1 105 ? -9.791 6.655 5.303 1.00 94.62 105 LEU A N 1
ATOM 816 C CA . LEU A 1 105 ? -10.095 6.219 3.948 1.00 94.62 105 LEU A CA 1
ATOM 817 C C . LEU A 1 105 ? -11.334 6.942 3.420 1.00 94.62 105 LEU A C 1
ATOM 819 O O . LEU A 1 105 ? -12.418 6.847 3.991 1.00 94.62 105 LEU A O 1
ATOM 823 N N . GLN A 1 106 ? -11.152 7.652 2.309 1.00 94.06 106 GLN A N 1
ATOM 824 C CA . GLN A 1 106 ? -12.209 8.409 1.632 1.00 94.06 106 GLN A CA 1
ATOM 825 C C . GLN A 1 106 ? -12.875 7.607 0.505 1.00 94.06 106 GLN A C 1
ATOM 827 O O . GLN A 1 106 ? -13.928 7.991 0.005 1.00 94.06 106 GLN A O 1
ATOM 832 N N . ASN A 1 107 ? -12.274 6.481 0.108 1.00 94.56 107 ASN A N 1
ATO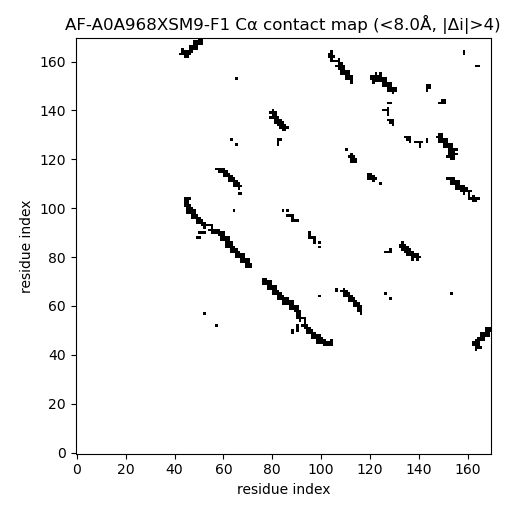M 833 C CA . ASN A 1 107 ? -12.768 5.625 -0.965 1.00 94.56 107 ASN A CA 1
ATOM 834 C C . ASN A 1 107 ? -13.213 4.261 -0.428 1.00 94.56 107 ASN A C 1
ATOM 836 O O . ASN A 1 107 ? -12.657 3.736 0.534 1.00 94.56 107 ASN A O 1
ATOM 840 N N . ARG A 1 108 ? -14.171 3.627 -1.110 1.00 95.88 108 ARG A N 1
ATOM 841 C CA . ARG A 1 108 ? -14.477 2.203 -0.892 1.00 95.88 108 ARG A CA 1
ATOM 842 C C . ARG A 1 108 ? -13.433 1.284 -1.535 1.00 95.88 108 ARG A C 1
ATOM 844 O O . ARG A 1 108 ? -13.178 0.186 -1.050 1.00 95.88 108 ARG A O 1
ATOM 851 N N . HIS A 1 109 ? -12.854 1.718 -2.651 1.00 96.44 109 HIS A N 1
ATOM 852 C CA . HIS A 1 109 ? -11.946 0.904 -3.445 1.00 96.44 109 HIS A CA 1
ATOM 853 C C . HIS A 1 109 ? -10.544 1.503 -3.458 1.00 96.44 109 HIS A C 1
ATOM 855 O O . HIS A 1 109 ? -10.361 2.669 -3.806 1.00 96.44 109 HIS A O 1
ATOM 861 N N . TYR A 1 110 ? -9.575 0.667 -3.109 1.00 96.12 110 TYR A N 1
ATOM 862 C CA . TYR A 1 110 ? -8.143 0.925 -3.227 1.00 96.12 110 TYR A CA 1
ATOM 863 C C . TYR A 1 110 ? -7.522 -0.180 -4.075 1.00 96.12 110 TYR A C 1
ATOM 865 O O . TYR A 1 110 ? -8.121 -1.240 -4.243 1.00 96.12 110 TYR A O 1
ATOM 873 N N . TYR A 1 111 ? -6.329 0.041 -4.606 1.00 96.19 111 TYR A N 1
ATOM 874 C CA . TYR A 1 111 ? -5.672 -0.918 -5.486 1.00 96.19 111 TYR A CA 1
ATOM 875 C C . TYR A 1 111 ? -4.225 -1.057 -5.059 1.00 96.19 111 TYR A C 1
ATOM 877 O O . TYR A 1 111 ? -3.592 -0.054 -4.758 1.00 96.19 111 TYR A O 1
ATOM 885 N N . PHE A 1 112 ? -3.677 -2.267 -5.033 1.00 95.44 112 PHE A N 1
ATOM 886 C CA . PHE A 1 112 ? -2.275 -2.469 -4.676 1.00 95.44 112 PHE A CA 1
ATOM 887 C C . PHE A 1 112 ? -1.554 -3.392 -5.649 1.00 95.44 112 PHE A C 1
ATOM 889 O O . PHE A 1 112 ? -2.136 -4.333 -6.183 1.00 95.44 112 PHE A O 1
ATOM 896 N N . TYR A 1 113 ? -0.264 -3.150 -5.819 1.00 94.12 113 TYR A N 1
ATOM 897 C CA . TYR A 1 113 ? 0.675 -4.091 -6.411 1.00 94.12 113 TYR A CA 1
ATOM 898 C C . TYR A 1 113 ? 1.740 -4.394 -5.362 1.00 94.12 113 TYR A C 1
ATOM 900 O O . TYR A 1 113 ? 2.169 -3.492 -4.644 1.00 94.12 113 TYR A O 1
ATOM 908 N N . ALA A 1 114 ? 2.189 -5.641 -5.250 1.00 93.25 114 ALA A N 1
ATOM 909 C CA . ALA A 1 114 ? 3.327 -5.958 -4.394 1.00 93.25 114 ALA A CA 1
ATOM 910 C C . ALA A 1 114 ? 4.273 -6.969 -5.036 1.00 93.25 114 ALA A C 1
ATOM 912 O O . ALA A 1 114 ? 3.854 -7.829 -5.809 1.00 93.25 114 ALA A O 1
ATOM 913 N N . GLN A 1 115 ? 5.555 -6.898 -4.683 1.00 91.25 115 GLN A N 1
ATOM 914 C CA . GLN A 1 115 ? 6.563 -7.860 -5.128 1.00 91.25 115 GLN A CA 1
ATOM 915 C C . GLN A 1 115 ? 7.630 -8.097 -4.061 1.00 91.25 115 GLN A C 1
ATOM 917 O O . GLN A 1 115 ? 8.010 -7.182 -3.335 1.00 91.25 115 GLN A O 1
ATOM 922 N N . GLY A 1 116 ? 8.130 -9.326 -3.981 1.00 88.44 116 GLY A N 1
ATOM 923 C CA . GLY A 1 116 ? 9.155 -9.721 -3.014 1.00 88.44 116 GLY A CA 1
ATOM 924 C C . GLY A 1 116 ? 9.075 -11.207 -2.691 1.00 88.44 116 GLY A C 1
ATOM 925 O O . GLY A 1 116 ? 8.068 -11.856 -2.968 1.00 88.44 116 GLY A O 1
ATOM 926 N N . GLY A 1 117 ? 10.132 -11.799 -2.133 1.00 83.44 117 GLY A N 1
ATOM 927 C CA . GLY A 1 117 ? 10.086 -13.222 -1.762 1.00 83.44 117 GLY A CA 1
ATOM 928 C C . GLY A 1 117 ? 9.937 -14.197 -2.931 1.00 83.44 117 GLY A C 1
ATOM 929 O O . GLY A 1 117 ? 9.456 -15.302 -2.710 1.00 83.44 117 GLY A O 1
ATOM 930 N N . GLY A 1 118 ? 10.269 -13.794 -4.166 1.00 86.56 118 GLY A N 1
ATOM 931 C CA . GLY A 1 118 ? 10.003 -14.594 -5.371 1.00 86.56 118 GLY A CA 1
ATOM 932 C C . GLY A 1 118 ? 8.521 -14.659 -5.764 1.00 86.56 118 GLY A C 1
ATOM 933 O O . GLY A 1 118 ? 8.146 -15.476 -6.600 1.00 86.56 118 GLY A O 1
ATOM 934 N N . ARG A 1 119 ? 7.675 -13.813 -5.164 1.00 88.81 119 ARG A N 1
ATOM 935 C CA . ARG A 1 119 ? 6.241 -13.713 -5.444 1.00 88.81 119 ARG A CA 1
ATOM 936 C C . ARG A 1 119 ? 5.891 -12.312 -5.937 1.00 88.81 119 ARG A C 1
ATOM 938 O O . ARG A 1 119 ? 6.567 -11.328 -5.624 1.00 88.81 119 ARG A O 1
ATOM 945 N N . VAL A 1 120 ? 4.802 -12.251 -6.692 1.00 91.69 120 VAL A N 1
ATOM 946 C CA . VAL A 1 120 ? 4.149 -11.019 -7.128 1.00 91.69 120 VAL A CA 1
ATOM 947 C C . VAL A 1 120 ? 2.678 -11.118 -6.737 1.00 91.69 120 VAL A C 1
ATOM 949 O O . VAL A 1 120 ? 2.065 -12.179 -6.859 1.00 91.69 120 VAL A O 1
ATOM 952 N N . TRP A 1 121 ? 2.135 -10.018 -6.229 1.00 94.31 121 TRP A N 1
ATOM 953 C CA . TRP A 1 121 ? 0.717 -9.843 -5.954 1.00 94.31 121 TRP A CA 1
ATOM 954 C C . TRP A 1 121 ? 0.196 -8.758 -6.882 1.00 94.31 121 TRP A C 1
ATOM 956 O O . TRP A 1 121 ? 0.346 -7.567 -6.615 1.00 94.31 121 TRP A O 1
ATOM 966 N N . ASP A 1 122 ? -0.400 -9.202 -7.976 1.00 95.25 122 ASP A N 1
ATOM 967 C CA . ASP A 1 122 ? -0.953 -8.376 -9.035 1.00 95.25 122 ASP A CA 1
ATOM 968 C C . ASP A 1 122 ? -2.467 -8.600 -9.189 1.00 95.25 122 ASP A C 1
ATOM 970 O O . ASP A 1 122 ? -3.102 -9.405 -8.484 1.00 95.25 122 ASP A O 1
ATOM 974 N N . GLY A 1 123 ? -3.051 -7.820 -10.094 1.00 95.94 123 GLY A N 1
ATOM 975 C CA . GLY A 1 123 ? -4.451 -7.883 -10.488 1.00 95.94 123 GLY A CA 1
ATOM 976 C C . GLY A 1 123 ? -4.680 -7.280 -11.872 1.00 95.94 123 GLY A C 1
ATOM 977 O O . GLY A 1 123 ? -3.759 -7.140 -12.668 1.00 95.94 123 GLY A O 1
AT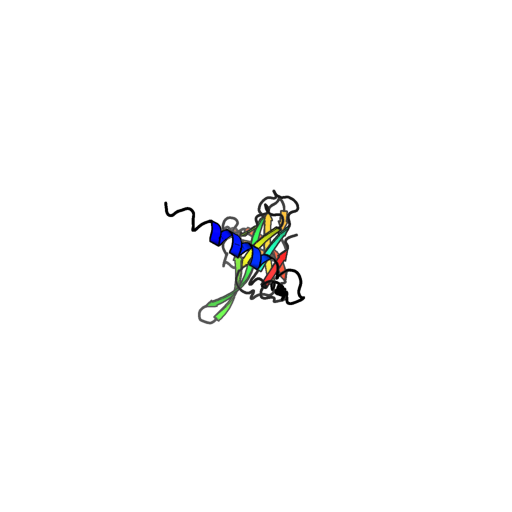OM 978 N N . ASN A 1 124 ? -5.930 -6.946 -12.173 1.00 96.06 124 ASN A N 1
ATOM 979 C CA . ASN A 1 124 ? -6.394 -6.557 -13.506 1.00 96.06 124 ASN A CA 1
ATOM 980 C C . ASN A 1 124 ? -6.690 -5.053 -13.661 1.00 96.06 124 ASN A C 1
ATOM 982 O O . ASN A 1 124 ? -7.213 -4.654 -14.700 1.00 96.06 124 ASN A O 1
ATOM 986 N N . TYR A 1 125 ? -6.374 -4.230 -12.657 1.00 94.38 125 TYR A N 1
ATOM 987 C CA . TYR A 1 125 ? -6.511 -2.772 -12.728 1.00 94.38 125 TYR A CA 1
ATOM 988 C C . TYR A 1 125 ? -5.145 -2.146 -12.970 1.00 94.38 125 TYR A C 1
ATOM 990 O O . TYR A 1 125 ? -4.267 -2.253 -12.123 1.00 94.38 125 TYR A O 1
ATOM 998 N N . PHE A 1 126 ? -4.936 -1.540 -14.131 1.00 91.44 126 PHE A N 1
ATOM 999 C CA . PHE A 1 126 ? -3.606 -1.100 -14.537 1.00 91.44 126 PHE A CA 1
ATOM 1000 C C . PHE A 1 126 ? -3.346 0.346 -14.134 1.00 91.44 126 PHE A C 1
ATOM 1002 O O . PHE A 1 126 ? -4.142 1.213 -14.472 1.00 91.44 126 PHE A O 1
ATOM 1009 N N . PHE A 1 127 ? -2.219 0.575 -13.460 1.00 89.75 127 PHE A N 1
ATOM 1010 C CA . PHE A 1 127 ? -1.770 1.904 -13.051 1.00 89.75 127 PHE A CA 1
ATOM 1011 C C . PHE A 1 127 ? -0.305 2.123 -13.419 1.00 89.75 127 PHE A C 1
ATOM 1013 O O . PHE A 1 127 ? 0.484 1.166 -13.481 1.00 89.75 127 PHE A O 1
ATOM 1020 N N . CYS A 1 128 ? 0.061 3.385 -13.645 1.00 87.44 128 CYS A N 1
ATOM 1021 C CA . CYS A 1 128 ? 1.464 3.776 -13.737 1.00 87.44 128 CYS A CA 1
ATOM 1022 C C . CYS A 1 128 ? 2.128 3.691 -12.360 1.00 87.44 128 CYS A C 1
ATOM 1024 O O . CYS A 1 128 ? 1.516 3.966 -11.326 1.00 87.44 128 CYS A O 1
ATOM 1026 N N . MET A 1 129 ? 3.398 3.299 -12.329 1.00 82.75 129 MET A N 1
ATOM 1027 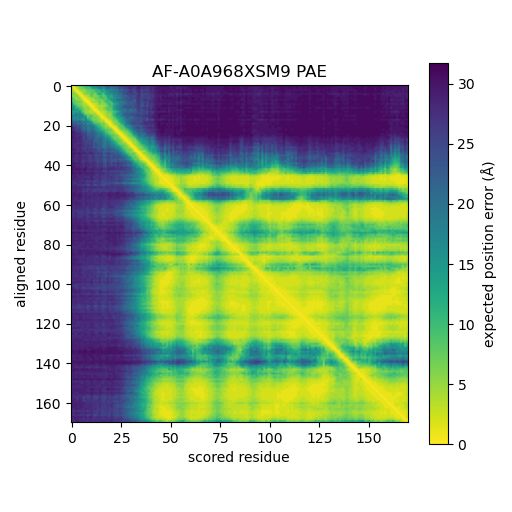C CA . MET A 1 129 ? 4.173 3.314 -11.096 1.00 82.75 129 MET A CA 1
ATOM 1028 C C . MET A 1 129 ? 5.663 3.535 -11.348 1.00 82.75 129 MET A C 1
ATOM 1030 O O . MET A 1 129 ? 6.228 3.023 -12.318 1.00 82.75 129 MET A O 1
ATOM 1034 N N . ASP A 1 130 ? 6.313 4.276 -10.452 1.00 81.00 130 ASP A N 1
ATOM 1035 C CA . ASP A 1 130 ? 7.750 4.522 -10.525 1.00 81.00 130 ASP A CA 1
ATOM 1036 C C . ASP A 1 130 ? 8.539 3.258 -10.119 1.00 81.00 130 ASP A C 1
ATOM 1038 O O . ASP A 1 130 ? 8.392 2.746 -9.001 1.00 81.00 130 ASP A O 1
ATOM 1042 N N . PRO A 1 131 ? 9.374 2.696 -11.015 1.00 72.62 131 PRO A N 1
ATOM 1043 C CA . PRO A 1 131 ? 10.149 1.502 -10.700 1.00 72.62 131 PRO A CA 1
ATOM 1044 C C . PRO A 1 131 ? 11.280 1.761 -9.690 1.00 72.62 131 PRO A C 1
ATOM 1046 O O . PRO A 1 131 ? 11.817 0.801 -9.138 1.00 72.62 131 PRO A O 1
ATOM 1049 N N . LEU A 1 132 ? 11.659 3.020 -9.450 1.00 66.75 132 LEU A N 1
ATOM 1050 C CA . LEU A 1 132 ? 12.847 3.418 -8.691 1.00 66.75 132 LEU A CA 1
ATOM 1051 C C . LEU A 1 132 ? 12.549 4.271 -7.449 1.00 66.75 132 LEU A C 1
ATOM 1053 O O . LEU A 1 132 ? 13.384 4.298 -6.542 1.00 66.75 132 LEU A O 1
ATOM 1057 N N . LYS A 1 133 ? 11.416 4.982 -7.375 1.00 65.00 133 LYS A N 1
ATOM 1058 C CA . LYS A 1 133 ? 11.131 5.931 -6.281 1.00 65.00 133 LYS A CA 1
ATOM 1059 C C . LYS A 1 133 ? 9.836 5.635 -5.534 1.00 65.00 133 LYS A C 1
ATOM 1061 O O . LYS A 1 133 ? 8.847 5.282 -6.163 1.00 65.00 133 LYS A O 1
ATOM 1066 N N . PRO A 1 134 ? 9.815 5.841 -4.199 1.00 56.38 134 PRO A N 1
ATOM 1067 C CA . PRO A 1 134 ? 8.660 5.503 -3.395 1.00 56.38 134 PRO A CA 1
ATOM 1068 C C . PRO A 1 134 ? 7.494 6.521 -3.373 1.00 56.38 134 PRO A C 1
ATOM 1070 O O . PRO A 1 134 ? 6.725 6.557 -2.409 1.00 56.38 134 PRO A O 1
ATOM 1073 N N . TYR A 1 135 ? 7.337 7.354 -4.405 1.00 53.03 135 TYR A N 1
ATOM 1074 C CA . TYR A 1 135 ? 6.422 8.498 -4.365 1.00 53.03 135 TYR A CA 1
ATOM 1075 C C . TYR A 1 135 ? 5.458 8.549 -5.545 1.00 53.03 135 TYR A C 1
ATOM 1077 O O . TYR A 1 135 ? 5.771 8.100 -6.640 1.00 53.03 135 TYR A O 1
ATOM 1085 N N . GLY A 1 136 ? 4.284 9.110 -5.239 1.00 57.19 136 GLY A N 1
ATOM 1086 C CA . GLY A 1 136 ? 3.131 9.291 -6.112 1.00 57.19 136 GLY A CA 1
ATOM 1087 C C . GLY A 1 136 ? 3.480 9.718 -7.530 1.00 57.19 136 GLY A C 1
ATOM 1088 O O . GLY A 1 136 ? 4.225 10.680 -7.693 1.00 57.19 136 GLY A O 1
ATOM 1089 N N . THR A 1 137 ? 2.889 9.079 -8.533 1.00 59.09 137 THR A N 1
ATOM 1090 C CA . THR A 1 137 ? 2.656 9.737 -9.819 1.00 59.09 137 THR A CA 1
ATOM 1091 C C . THR A 1 137 ? 1.265 10.359 -9.767 1.00 59.09 137 THR A C 1
ATOM 1093 O O . THR A 1 137 ? 0.279 9.635 -9.630 1.00 59.09 137 THR A O 1
ATOM 1096 N N . ASP A 1 138 ? 1.197 11.689 -9.852 1.00 58.28 138 ASP A N 1
ATOM 1097 C CA . ASP A 1 138 ? -0.054 12.444 -10.058 1.00 58.28 138 ASP A CA 1
ATOM 1098 C C . ASP A 1 138 ? -0.462 12.439 -11.545 1.00 58.28 138 ASP A C 1
ATOM 1100 O O . ASP A 1 138 ? -1.396 13.114 -11.966 1.00 58.28 138 ASP A O 1
ATOM 1104 N N . GLU A 1 139 ? 0.299 11.725 -12.377 1.00 56.72 139 GLU A N 1
ATOM 1105 C CA . GLU A 1 139 ? 0.036 11.611 -13.797 1.00 56.72 139 GLU A CA 1
ATOM 1106 C C . GLU A 1 139 ? -1.012 10.526 -14.014 1.00 56.72 139 GLU A C 1
ATOM 1108 O O . GLU A 1 139 ? -0.791 9.355 -13.694 1.00 56.72 139 GLU A O 1
ATOM 1113 N N . ALA A 1 140 ? -2.153 10.951 -14.563 1.00 54.28 140 ALA A N 1
ATOM 1114 C CA . ALA A 1 140 ? -3.183 10.083 -15.111 1.00 54.28 140 ALA A CA 1
ATOM 1115 C C . ALA A 1 140 ? -2.545 8.917 -15.882 1.00 54.28 140 ALA A C 1
ATOM 1117 O O . ALA A 1 140 ? -1.563 9.140 -16.587 1.00 54.28 140 ALA A O 1
ATOM 1118 N N . ASP A 1 141 ? -3.127 7.718 -15.760 1.00 62.81 141 ASP A N 1
ATOM 1119 C CA . ASP A 1 141 ? -2.673 6.403 -16.260 1.00 62.81 141 ASP A CA 1
ATOM 1120 C C . ASP A 1 141 ? -2.460 6.292 -17.791 1.00 62.81 141 ASP A C 1
ATOM 1122 O O . ASP A 1 141 ? -2.899 5.347 -18.450 1.00 62.81 141 ASP A O 1
ATOM 1126 N N . VAL A 1 142 ? -1.803 7.268 -18.406 1.00 66.06 142 VAL A N 1
ATOM 1127 C CA . VAL A 1 142 ? -1.645 7.433 -19.843 1.00 66.06 142 VAL A CA 1
ATOM 1128 C C . VAL A 1 142 ? -0.156 7.527 -20.142 1.00 66.06 142 VAL A C 1
ATOM 1130 O O . VAL A 1 142 ? 0.554 8.364 -19.598 1.00 66.06 142 VAL A O 1
ATOM 1133 N N . ASN A 1 143 ? 0.320 6.669 -21.045 1.00 75.06 143 ASN A N 1
ATOM 1134 C CA . ASN A 1 143 ? 1.706 6.649 -21.520 1.00 75.06 143 ASN A CA 1
ATOM 1135 C C . ASN A 1 143 ? 2.778 6.462 -20.422 1.00 75.06 143 ASN A C 1
ATOM 1137 O O . ASN A 1 143 ? 3.843 7.066 -20.522 1.00 75.06 143 ASN A O 1
ATOM 1141 N N . CYS A 1 144 ? 2.550 5.583 -19.431 1.00 82.25 144 CYS A N 1
ATOM 1142 C CA . CYS A 1 144 ? 3.498 5.325 -18.331 1.00 82.25 144 CYS A CA 1
ATOM 1143 C C . CYS A 1 144 ? 4.959 5.201 -18.801 1.00 82.25 144 CYS A C 1
ATOM 1145 O O . CYS A 1 144 ? 5.847 5.863 -18.271 1.00 82.25 144 CYS A O 1
ATOM 1147 N N . GLU A 1 145 ? 5.201 4.395 -19.839 1.00 82.00 145 GLU A N 1
ATOM 1148 C CA . GLU A 1 145 ? 6.551 4.130 -20.349 1.00 82.00 145 GLU A CA 1
ATOM 1149 C C . GLU A 1 145 ? 7.228 5.379 -20.926 1.00 82.00 145 GLU A C 1
ATOM 1151 O O . GLU A 1 145 ? 8.435 5.550 -20.763 1.00 82.00 145 GLU A O 1
ATOM 1156 N N . ALA A 1 146 ? 6.463 6.283 -21.551 1.00 83.69 146 ALA A N 1
ATOM 1157 C CA . ALA A 1 146 ? 6.994 7.534 -22.092 1.00 83.69 146 ALA A CA 1
ATOM 1158 C C . ALA A 1 146 ? 7.501 8.473 -20.985 1.00 83.69 146 ALA A C 1
ATOM 1160 O O . ALA A 1 146 ? 8.426 9.248 -21.223 1.00 83.69 146 ALA A O 1
ATOM 1161 N N . ASN A 1 147 ? 6.944 8.350 -19.777 1.00 78.38 147 ASN A N 1
ATOM 1162 C CA . ASN A 1 147 ? 7.335 9.116 -18.594 1.00 78.38 147 ASN A CA 1
ATOM 1163 C C . ASN A 1 147 ? 8.295 8.335 -17.671 1.00 78.38 147 ASN A C 1
ATOM 1165 O O . ASN A 1 147 ? 8.593 8.775 -16.564 1.00 78.38 147 ASN A O 1
ATOM 1169 N N . GLY A 1 148 ? 8.819 7.184 -18.120 1.00 81.62 148 GLY A N 1
ATOM 1170 C CA . GLY A 1 148 ? 9.760 6.365 -17.345 1.00 81.62 148 GLY A CA 1
ATOM 1171 C C . GLY A 1 148 ? 9.112 5.523 -16.240 1.00 81.62 148 GLY A C 1
ATOM 1172 O O . GLY A 1 148 ? 9.818 4.957 -15.402 1.00 81.62 148 GLY A O 1
ATOM 1173 N N . PHE A 1 149 ? 7.785 5.411 -16.245 1.00 85.56 149 PHE A N 1
ATOM 1174 C CA . PHE A 1 149 ? 7.014 4.588 -15.323 1.00 85.56 149 PHE A CA 1
ATOM 1175 C C . PHE A 1 149 ? 6.727 3.204 -15.904 1.00 85.56 149 PHE A C 1
ATOM 1177 O O . PHE A 1 149 ? 6.629 2.998 -17.113 1.00 85.56 149 PHE A O 1
ATOM 1184 N N . ALA A 1 150 ? 6.553 2.231 -15.018 1.00 85.94 150 ALA A N 1
ATOM 1185 C CA . ALA A 1 150 ? 6.142 0.888 -15.377 1.00 85.94 150 ALA A CA 1
ATOM 1186 C C . ALA A 1 150 ? 4.618 0.765 -15.278 1.00 85.94 150 ALA A C 1
ATOM 1188 O O . ALA A 1 150 ? 4.037 1.088 -14.245 1.00 85.94 150 ALA A O 1
ATOM 1189 N N . LEU A 1 151 ? 3.974 0.236 -16.320 1.00 89.62 151 LEU A N 1
ATOM 1190 C CA . LEU A 1 151 ? 2.577 -0.187 -16.228 1.00 89.62 151 LEU A CA 1
ATOM 1191 C C . LEU A 1 151 ? 2.509 -1.516 -15.463 1.00 89.62 151 LEU A C 1
ATOM 1193 O O . LEU A 1 151 ? 3.195 -2.485 -15.820 1.00 89.62 151 LEU A O 1
ATOM 1197 N N . ARG A 1 152 ? 1.704 -1.578 -14.399 1.00 92.06 152 ARG A N 1
ATOM 1198 C CA . ARG A 1 152 ? 1.497 -2.803 -13.609 1.00 92.06 152 ARG A CA 1
ATOM 1199 C C . ARG A 1 152 ? 0.027 -3.022 -13.295 1.00 92.06 152 ARG A C 1
ATOM 1201 O O . ARG A 1 152 ? -0.733 -2.072 -13.155 1.00 92.06 152 ARG A O 1
ATOM 1208 N N . GLY A 1 153 ? -0.353 -4.293 -13.183 1.00 93.81 153 GLY A N 1
ATOM 1209 C CA . GLY A 1 153 ? -1.692 -4.711 -12.791 1.00 93.81 153 GLY A CA 1
ATOM 1210 C C . GLY A 1 153 ? -1.825 -4.765 -11.272 1.00 93.81 153 GLY A C 1
ATOM 1211 O O . GLY A 1 153 ? -1.180 -5.573 -10.611 1.00 93.81 153 GLY A O 1
ATOM 1212 N N . PHE A 1 154 ? -2.667 -3.912 -10.711 1.00 95.12 154 PHE A N 1
ATOM 1213 C CA . PHE A 1 154 ? -2.964 -3.834 -9.292 1.00 95.12 154 PHE A CA 1
ATOM 1214 C C . PHE A 1 154 ? -4.203 -4.673 -8.964 1.00 95.12 154 PHE A C 1
ATOM 1216 O O . PHE A 1 154 ? -5.160 -4.787 -9.739 1.00 95.12 154 PHE A O 1
ATOM 1223 N N . ARG A 1 155 ? -4.192 -5.253 -7.768 1.00 96.94 155 ARG A N 1
ATOM 1224 C CA . ARG A 1 155 ? -5.306 -5.971 -7.158 1.00 96.94 155 ARG A CA 1
ATOM 1225 C C . ARG A 1 155 ? -6.190 -5.011 -6.378 1.00 96.94 155 ARG A C 1
ATOM 1227 O O . ARG A 1 155 ? -5.698 -4.202 -5.599 1.00 96.94 155 ARG A O 1
ATOM 1234 N N . GLN A 1 156 ? -7.499 -5.139 -6.553 1.00 97.19 156 GLN A N 1
ATOM 1235 C CA . GLN A 1 156 ? -8.481 -4.330 -5.840 1.00 97.19 156 GLN A CA 1
ATOM 1236 C C . GLN A 1 156 ? -8.624 -4.760 -4.371 1.00 97.19 156 GLN A C 1
ATOM 1238 O O . GLN A 1 156 ? -8.619 -5.946 -4.043 1.00 97.19 156 GLN A O 1
ATOM 1243 N N . ILE A 1 157 ? -8.807 -3.769 -3.507 1.00 96.88 157 ILE A N 1
ATOM 1244 C CA . ILE A 1 157 ? -9.205 -3.859 -2.106 1.00 96.88 157 ILE A CA 1
ATOM 1245 C C . ILE A 1 157 ? -10.591 -3.220 -2.008 1.00 96.88 157 ILE A C 1
ATOM 1247 O O . ILE A 1 157 ? -10.768 -2.071 -2.412 1.00 96.88 157 ILE A O 1
ATOM 1251 N N . ASP A 1 158 ? -11.567 -3.950 -1.473 1.00 96.62 158 ASP A N 1
ATOM 1252 C CA . ASP A 1 158 ? -12.879 -3.407 -1.114 1.00 96.62 158 ASP A CA 1
ATOM 1253 C C . ASP A 1 158 ? -12.929 -3.198 0.402 1.00 96.62 158 ASP A C 1
ATOM 1255 O O . ASP A 1 158 ? -12.973 -4.159 1.169 1.00 96.62 158 ASP A O 1
ATOM 1259 N N . THR A 1 159 ? -12.883 -1.938 0.833 1.00 95.69 159 THR A N 1
ATOM 1260 C CA . THR A 1 159 ? -12.928 -1.551 2.251 1.00 95.69 159 THR A CA 1
ATOM 1261 C C . THR A 1 159 ? -14.349 -1.567 2.806 1.00 95.69 159 THR A C 1
ATOM 1263 O O . THR A 1 159 ? -14.542 -1.301 3.989 1.00 95.69 159 THR A O 1
ATOM 1266 N N . LEU A 1 160 ? -15.358 -1.816 1.958 1.00 95.81 160 LEU A N 1
ATOM 1267 C CA . LEU A 1 160 ? -16.783 -1.709 2.282 1.00 95.81 160 LEU A CA 1
ATOM 1268 C C . LEU A 1 160 ? -17.191 -0.325 2.825 1.00 95.81 160 LEU A C 1
ATOM 1270 O O . LEU A 1 160 ? -18.249 -0.184 3.434 1.00 95.81 160 LEU A O 1
ATOM 1274 N N . GLY A 1 161 ? -16.371 0.703 2.575 1.00 93.75 161 GLY A N 1
ATOM 1275 C CA . GLY A 1 161 ? -16.580 2.060 3.076 1.00 93.75 161 GLY A CA 1
ATOM 1276 C C . GLY A 1 161 ? -16.069 2.294 4.500 1.00 93.75 161 GLY A C 1
ATOM 1277 O O . GLY A 1 161 ? -16.406 3.321 5.088 1.00 93.75 161 GLY A O 1
ATOM 1278 N N . ASP A 1 162 ? -15.277 1.375 5.067 1.00 94.56 162 ASP A N 1
ATOM 1279 C CA . ASP A 1 162 ? -14.616 1.618 6.350 1.00 94.56 162 ASP A CA 1
ATOM 1280 C C . ASP A 1 162 ? -13.550 2.718 6.210 1.00 94.56 162 ASP A C 1
ATOM 1282 O O . ASP A 1 162 ? -12.833 2.787 5.210 1.00 94.56 162 ASP A O 1
ATOM 1286 N N . ARG A 1 163 ? -13.427 3.560 7.241 1.00 93.94 163 ARG A N 1
ATOM 1287 C CA . ARG A 1 163 ? -12.442 4.659 7.321 1.00 93.94 163 ARG A CA 1
ATOM 1288 C C . ARG A 1 163 ? -11.044 4.166 7.689 1.00 93.94 163 ARG A C 1
ATOM 1290 O O . ARG A 1 163 ? -10.075 4.926 7.659 1.00 93.94 163 ARG A O 1
ATOM 1297 N N . GLY A 1 164 ? -10.970 2.895 8.057 1.00 95.00 164 GLY A N 1
ATOM 1298 C CA . GLY A 1 164 ? -9.800 2.199 8.536 1.00 95.00 164 GLY A CA 1
ATOM 1299 C C . GLY A 1 164 ? -9.829 0.753 8.088 1.00 95.00 164 GLY A C 1
ATOM 1300 O O . GLY A 1 164 ? -10.803 0.058 8.352 1.00 95.00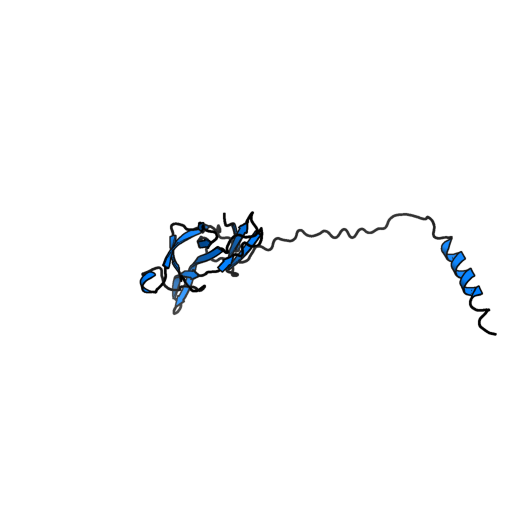 164 GLY A O 1
ATOM 1301 N N . PHE A 1 165 ? -8.786 0.272 7.420 1.00 95.38 165 PHE A N 1
ATOM 1302 C CA . PHE A 1 165 ? -8.789 -1.082 6.878 1.00 95.38 165 PHE A CA 1
ATOM 1303 C C . PHE A 1 165 ? -7.429 -1.754 7.027 1.00 95.38 165 PHE A C 1
ATOM 1305 O O . PHE A 1 165 ? -6.382 -1.139 6.835 1.00 95.38 165 PHE A O 1
ATOM 1312 N N . THR A 1 166 ? -7.436 -3.041 7.373 1.00 95.00 166 THR A N 1
ATOM 1313 C CA . THR A 1 166 ? -6.226 -3.870 7.399 1.00 95.00 166 THR A CA 1
ATOM 1314 C C . THR A 1 166 ? -6.405 -5.042 6.453 1.00 95.00 166 THR A C 1
ATOM 1316 O O . THR A 1 166 ? -7.328 -5.834 6.615 1.00 95.00 166 THR A O 1
ATOM 1319 N N . ILE A 1 167 ? -5.507 -5.161 5.478 1.00 94.38 167 ILE A N 1
ATOM 1320 C CA . ILE A 1 167 ? -5.451 -6.298 4.562 1.00 94.38 167 ILE A CA 1
ATOM 1321 C C . ILE A 1 167 ? -4.327 -7.252 4.969 1.00 94.38 167 ILE A C 1
ATOM 1323 O O . ILE A 1 167 ? -3.205 -6.827 5.243 1.00 94.38 167 ILE A O 1
ATOM 1327 N N . GLN A 1 168 ? -4.626 -8.551 4.966 1.00 92.75 168 GLN A N 1
ATOM 1328 C CA . GLN A 1 168 ? -3.627 -9.602 5.120 1.00 92.75 168 GLN A CA 1
ATOM 1329 C C . GLN A 1 168 ? -3.161 -10.078 3.742 1.00 92.75 168 GLN A C 1
ATOM 1331 O O . GLN A 1 168 ? -3.944 -10.625 2.963 1.00 92.75 168 GLN A O 1
ATOM 1336 N N . LEU A 1 169 ? -1.876 -9.902 3.463 1.00 89.75 169 LEU A N 1
ATOM 1337 C CA . LEU A 1 169 ? -1.210 -10.405 2.273 1.00 89.75 169 LEU A CA 1
ATOM 1338 C C . LEU A 1 169 ? -0.994 -11.922 2.417 1.00 89.75 169 LEU A C 1
ATOM 1340 O O . LEU A 1 169 ? -0.296 -12.365 3.330 1.00 89.75 169 LEU A O 1
ATOM 1344 N N . GLN A 1 170 ? -1.634 -12.699 1.537 1.00 80.31 170 GLN A N 1
ATOM 1345 C CA . GLN A 1 170 ? -1.598 -14.172 1.505 1.00 80.31 170 GLN A CA 1
ATOM 1346 C C . GLN A 1 170 ? -0.413 -14.688 0.681 1.00 80.31 170 GLN A C 1
ATOM 1348 O O . GLN A 1 170 ? -0.219 -14.209 -0.458 1.00 80.31 170 GLN A O 1
#

Mean predicted aligned error: 13.91 Å

Nearest PDB structures (foldseek):
  4gej-assembly10_J  TM=2.528E-01  e=2.465E-01  Homo sapiens
  4gej-assembly4_D  TM=3.081E-01  e=1.589E+00  Homo sapiens
  4gej-assembly1_A  TM=2.430E-01  e=1.419E+00  Homo sapiens

Secondary structure (DSSP, 8-state):
--SSSHHHHHHHHHHHTTSS-S--------------------PPSEEEEEEE-SSTTPPPEEEEEEEEEEEEETTEEEEEEEEEEEEEE--SSSEEEEEEE-SPP--SEEEEEEEETTEEE--SEEEEE-SS-SS-B-S-SS-GGGGTPEEEEEEEEE-TT-SEEEEEE-

Radius of gyration: 32.31 Å; Cα contacts (8 Å, |Δi|>4): 323; chains: 1; bounding box: 48×46×104 Å

Sequence (170 aa):
MAFSHIQDNIRENIRENIRERAIAGALVLLSFIGLAAPAQAERPTGLRMCVSSPEPRASDIYVALAYKTQNSVAGVAFEDWISKGWWKLDKNLSYSCITLTTEELQNRHYYFYAQGGGRVWDGNYFFCMDPLKPYGTDEADVNCEANGFALRGFRQIDTLGDRGFTIQLQ